Protein AF-A0A7C3APR7-F1 (afdb_monomer)

Secondary structure (DSSP, 8-state):
-----SPEEPHHHHHHHHHT-TTHHHHHHHHHTTEEEEHHHHHHHHHHHHHTT--HHHHHHHHHHTTTBTTTEEEE---SGGG-

Mean predicted aligned error: 3.68 Å

Sequence (84 aa):
MDEIEGLVLDASALLAYLQGEPGSDVVQAALAAGAVINIVNYAEVLSRLGDAGEEPAAVHQHLQEQGLIGGLLEIVPLTEDDAV

Solvent-accessible surface area (backbone atoms only — not comparable to full-atom values): 4741 Å² total; per-residue (Å²): 127,84,78,80,84,42,59,76,48,50,32,68,52,53,47,25,39,78,70,68,37,91,64,22,69,61,46,50,55,37,33,76,66,44,13,30,29,39,47,67,33,50,51,48,38,38,49,57,45,31,76,75,71,47,56,48,68,62,51,52,51,50,39,37,75,72,38,41,47,83,58,33,30,42,78,39,81,84,58,77,72,81,75,112

Nearest PDB structures (foldseek):
  4xgq-assembly2_G  TM=6.659E-01  e=7.168E-03  Mycobacterium tuberculosis H37Rv
  1w8i-assembly1_A-2  TM=6.337E-01  e=1.303E-01  Archaeoglobus fulgidus DSM 4304
  8wmm-assembly1_G  TM=6.805E-01  e=6.572E-01  Chryseobacterium
  9h6a-assembly1_A  TM=6.236E-01  e=3.547E+00  Escherichia coli KLY
  7qhy-assembly1_A  TM=4.782E-01  e=6.084E+00  Kluyveromyces lactis

Organism: NCBI:txid1969470

Structure (mmCIF, N/CA/C/O backbone):
data_AF-A0A7C3APR7-F1
#
_entry.id   AF-A0A7C3APR7-F1
#
loop_
_atom_site.group_PDB
_atom_site.id
_atom_site.type_symbol
_atom_site.label_atom_id
_atom_site.label_alt_id
_atom_site.label_comp_id
_atom_site.label_asym_id
_atom_site.label_entity_id
_atom_site.label_seq_id
_atom_site.pdbx_PDB_ins_code
_atom_site.Cartn_x
_atom_site.Cartn_y
_atom_site.Cartn_z
_atom_site.occupancy
_atom_site.B_iso_or_equiv
_atom_site.auth_seq_id
_atom_site.auth_comp_id
_atom_site.auth_asym_id
_atom_site.auth_atom_id
_atom_site.pdbx_PDB_model_num
ATOM 1 N N . MET A 1 1 ? 18.427 -13.473 -9.124 1.00 45.19 1 MET A N 1
ATOM 2 C CA . MET A 1 1 ? 17.460 -12.549 -8.520 1.00 45.19 1 MET A CA 1
ATOM 3 C C . MET A 1 1 ? 16.293 -12.614 -9.464 1.00 45.19 1 MET A C 1
ATOM 5 O O . MET A 1 1 ? 16.508 -12.296 -10.626 1.00 45.19 1 MET A O 1
ATOM 9 N N . ASP A 1 2 ? 15.194 -13.242 -9.052 1.00 51.28 2 ASP A N 1
ATOM 10 C CA . ASP A 1 2 ? 14.021 -13.316 -9.922 1.00 51.28 2 ASP A CA 1
ATOM 11 C C . ASP A 1 2 ? 13.587 -11.878 -10.216 1.00 51.28 2 ASP A C 1
ATOM 13 O O . ASP A 1 2 ? 13.485 -11.062 -9.298 1.00 51.28 2 ASP A O 1
ATOM 17 N N . GLU A 1 3 ? 13.469 -11.541 -11.498 1.00 57.22 3 GLU A N 1
ATOM 18 C CA . GLU A 1 3 ? 12.921 -10.255 -11.910 1.00 57.22 3 GLU A CA 1
ATOM 19 C C . GLU A 1 3 ? 11.483 -10.192 -11.398 1.00 57.22 3 GLU A C 1
ATOM 21 O O . GLU A 1 3 ? 10.687 -11.105 -11.622 1.00 57.22 3 GLU A O 1
ATOM 26 N N . ILE A 1 4 ? 11.161 -9.131 -10.662 1.00 57.47 4 ILE A N 1
ATOM 27 C CA . ILE A 1 4 ? 9.803 -8.898 -10.195 1.00 57.47 4 ILE A CA 1
ATOM 28 C C . ILE A 1 4 ? 8.978 -8.438 -11.403 1.00 57.47 4 ILE A C 1
ATOM 30 O O . ILE A 1 4 ? 8.958 -7.261 -11.759 1.00 57.47 4 ILE A O 1
ATOM 34 N N . GLU A 1 5 ? 8.327 -9.384 -12.076 1.00 60.78 5 GLU A N 1
ATOM 35 C CA . GLU A 1 5 ? 7.398 -9.120 -13.178 1.00 60.78 5 GLU A CA 1
ATOM 36 C C . GLU A 1 5 ? 6.040 -8.659 -12.618 1.00 60.78 5 GLU A C 1
ATOM 38 O O . GLU A 1 5 ? 5.066 -9.406 -12.595 1.00 60.78 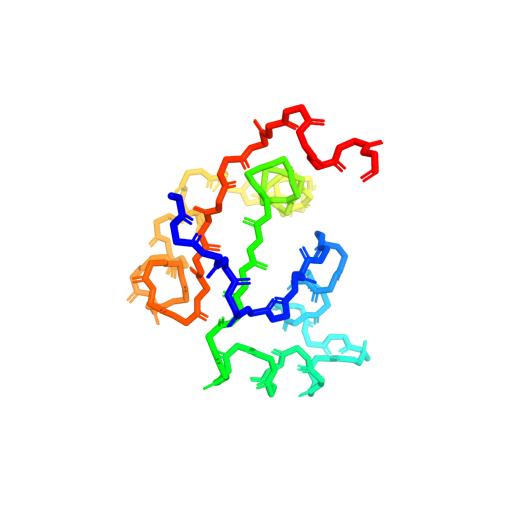5 GLU A O 1
ATOM 43 N N . GLY A 1 6 ? 5.962 -7.418 -12.134 1.00 70.62 6 GLY A N 1
ATOM 44 C CA . GLY A 1 6 ? 4.726 -6.849 -11.593 1.00 70.62 6 GLY A CA 1
ATOM 45 C C . GLY A 1 6 ? 4.671 -5.330 -11.726 1.00 70.62 6 GLY A C 1
ATOM 46 O O . GLY A 1 6 ? 5.695 -4.649 -11.706 1.00 70.62 6 GLY A O 1
ATOM 47 N N . LEU A 1 7 ? 3.464 -4.771 -11.866 1.00 91.81 7 LEU A N 1
ATOM 48 C CA . LEU A 1 7 ? 3.275 -3.321 -11.771 1.00 91.81 7 LEU A CA 1
ATOM 49 C C . LEU A 1 7 ? 3.667 -2.863 -10.360 1.00 91.81 7 LEU A C 1
ATOM 51 O O . LEU A 1 7 ? 3.140 -3.378 -9.373 1.00 91.81 7 LEU A O 1
ATOM 55 N N . VAL A 1 8 ? 4.57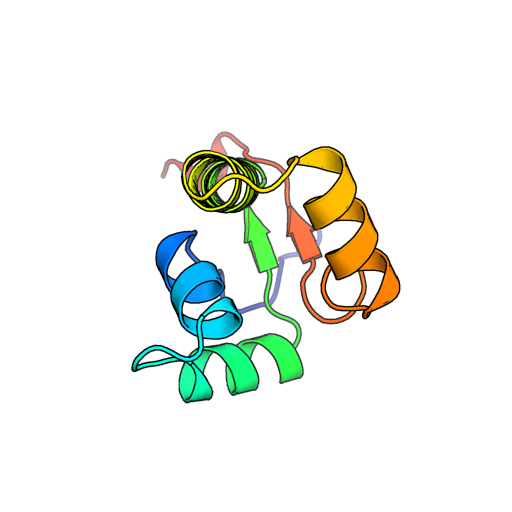7 -1.893 -10.269 1.00 94.06 8 VAL A N 1
ATOM 56 C CA . VAL A 1 8 ? 5.023 -1.336 -8.988 1.00 94.06 8 VAL A CA 1
ATOM 57 C C . VAL A 1 8 ? 4.043 -0.258 -8.536 1.00 94.06 8 VAL A C 1
ATOM 59 O O . VAL A 1 8 ? 3.790 0.708 -9.260 1.00 94.06 8 VAL A O 1
ATOM 62 N N . LEU A 1 9 ? 3.490 -0.415 -7.336 1.00 97.12 9 LEU A N 1
ATOM 63 C CA . LEU A 1 9 ? 2.610 0.567 -6.719 1.00 97.12 9 LEU A CA 1
ATOM 64 C C . LEU A 1 9 ? 3.407 1.601 -5.924 1.00 97.12 9 LEU A C 1
ATOM 66 O O . LEU A 1 9 ? 4.302 1.283 -5.137 1.00 97.12 9 LEU A O 1
ATOM 70 N N . ASP A 1 10 ? 3.014 2.856 -6.098 1.00 97.19 10 ASP A N 1
ATOM 71 C CA . ASP A 1 10 ? 3.383 3.936 -5.194 1.00 97.19 10 ASP A CA 1
ATOM 72 C C . ASP A 1 10 ? 2.468 3.959 -3.955 1.00 97.19 10 ASP A C 1
ATOM 74 O O . ASP A 1 10 ? 1.351 3.427 -3.981 1.00 97.19 10 ASP A O 1
ATOM 78 N N . ALA A 1 11 ? 2.912 4.612 -2.877 1.00 98.12 11 ALA A N 1
ATOM 79 C CA . ALA A 1 11 ? 2.116 4.772 -1.662 1.00 98.12 11 ALA A CA 1
ATOM 80 C C . ALA A 1 11 ? 0.766 5.447 -1.954 1.00 98.12 11 ALA A C 1
ATOM 82 O O . ALA A 1 11 ? -0.283 4.996 -1.489 1.00 98.12 11 ALA A O 1
ATOM 83 N N . SER A 1 12 ? 0.781 6.499 -2.778 1.00 97.56 12 SER A N 1
ATOM 84 C CA . SER A 1 12 ? -0.426 7.243 -3.145 1.00 97.56 12 SER A CA 1
ATOM 85 C C . SER A 1 12 ? -1.446 6.385 -3.902 1.00 97.56 12 SER A C 1
ATOM 87 O O . SER A 1 12 ? -2.645 6.490 -3.648 1.00 97.56 12 SER A O 1
ATOM 89 N N . ALA A 1 13 ? -0.986 5.483 -4.772 1.00 97.88 13 ALA A N 1
ATOM 90 C CA . ALA A 1 13 ? -1.852 4.578 -5.520 1.00 97.88 13 ALA A CA 1
ATOM 91 C C . ALA A 1 13 ? -2.555 3.576 -4.591 1.00 97.88 13 ALA A C 1
ATOM 93 O O . ALA A 1 13 ? -3.773 3.403 -4.666 1.00 97.88 13 ALA A O 1
ATOM 94 N N . LEU A 1 14 ? -1.814 2.950 -3.670 1.00 97.88 14 LEU A N 1
ATOM 95 C CA . LEU A 1 14 ? -2.411 2.028 -2.703 1.00 97.88 14 LEU A CA 1
ATOM 96 C C . LEU A 1 14 ? -3.400 2.746 -1.768 1.00 97.88 14 LEU A C 1
ATOM 98 O O . LEU A 1 14 ? -4.469 2.214 -1.480 1.00 97.88 14 LEU A O 1
ATOM 102 N N . LEU A 1 15 ? -3.095 3.973 -1.342 1.00 97.62 15 LEU A N 1
ATOM 103 C CA . LEU A 1 15 ? -4.007 4.786 -0.530 1.00 97.62 15 LEU A CA 1
ATOM 104 C C . LEU A 1 15 ? -5.290 5.154 -1.268 1.00 97.62 15 LEU A C 1
ATOM 106 O O . LEU A 1 15 ? -6.362 5.083 -0.667 1.00 97.62 15 LEU A O 1
ATOM 110 N N . ALA A 1 16 ? -5.196 5.511 -2.549 1.00 97.38 16 ALA A N 1
ATOM 111 C CA . ALA A 1 16 ? -6.367 5.784 -3.371 1.00 97.38 16 ALA A CA 1
ATOM 112 C C . ALA A 1 16 ? -7.259 4.539 -3.484 1.00 97.38 16 ALA A C 1
ATOM 114 O O . ALA A 1 16 ? -8.483 4.633 -3.382 1.00 97.38 16 ALA A O 1
ATOM 115 N N . TYR A 1 17 ? -6.653 3.355 -3.618 1.00 98.00 17 TYR A N 1
ATOM 116 C CA . TYR A 1 17 ? -7.386 2.093 -3.607 1.00 98.00 17 TYR A CA 1
ATOM 117 C C . TYR A 1 17 ? -8.119 1.851 -2.282 1.00 98.00 17 TYR A C 1
ATOM 119 O O . TYR A 1 17 ? -9.334 1.652 -2.289 1.00 98.00 17 TYR A O 1
ATOM 127 N N . LEU A 1 18 ? -7.402 1.927 -1.155 1.00 96.62 18 LEU A N 1
ATOM 128 C CA . LEU A 1 18 ? -7.943 1.665 0.185 1.00 96.62 18 LEU A CA 1
ATOM 129 C C . LEU A 1 18 ? -9.061 2.640 0.582 1.00 96.62 18 LEU A C 1
ATOM 131 O O . LEU A 1 18 ? -9.997 2.252 1.278 1.00 96.62 18 LEU A O 1
ATOM 135 N N . GLN A 1 19 ? -8.984 3.888 0.121 1.00 95.44 19 GLN A N 1
ATOM 136 C CA . GLN A 1 19 ? -9.957 4.938 0.438 1.00 95.44 19 GLN A CA 1
ATOM 137 C C . GLN A 1 19 ? -11.070 5.081 -0.614 1.00 95.44 19 GLN A C 1
ATOM 139 O O . GLN A 1 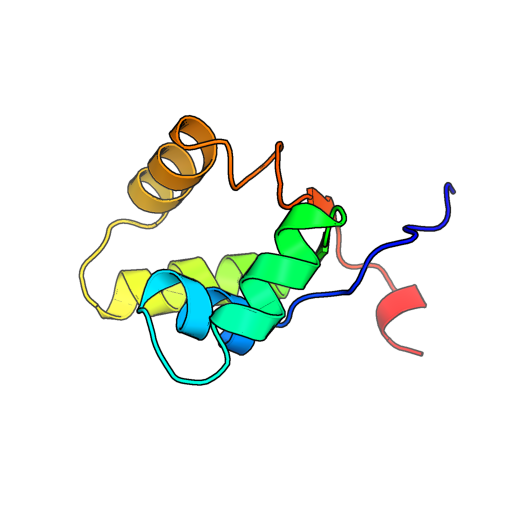19 ? -11.983 5.886 -0.436 1.00 95.44 19 GLN A O 1
ATOM 144 N N . GLY A 1 20 ? -11.031 4.302 -1.702 1.00 96.00 20 GLY A N 1
ATOM 145 C CA . GLY A 1 20 ? -12.028 4.378 -2.774 1.00 96.00 20 GLY A CA 1
ATOM 146 C C . GLY A 1 20 ? -11.976 5.683 -3.579 1.00 96.00 20 GLY A C 1
ATOM 147 O O . GLY A 1 20 ? -13.007 6.166 -4.049 1.00 96.00 20 GLY A O 1
ATOM 148 N N . GLU A 1 21 ? -10.791 6.269 -3.726 1.00 96.94 21 GLU A N 1
ATOM 149 C CA . GLU A 1 21 ? -10.551 7.494 -4.490 1.00 96.94 21 GLU A CA 1
ATOM 150 C C . GLU A 1 21 ? -10.424 7.219 -6.008 1.00 96.94 21 GLU A C 1
ATOM 152 O O . GLU A 1 21 ? -10.290 6.064 -6.437 1.00 96.94 21 GLU A O 1
ATOM 157 N N . PRO A 1 22 ? -10.463 8.260 -6.867 1.00 96.81 22 PRO A N 1
ATOM 158 C CA . PRO A 1 22 ? -10.234 8.099 -8.302 1.00 96.81 22 PRO A CA 1
ATOM 159 C C . PRO A 1 22 ? -8.920 7.367 -8.620 1.00 96.81 22 PRO A C 1
ATOM 161 O O . PRO A 1 22 ? -7.873 7.696 -8.072 1.00 96.81 22 PRO A O 1
ATOM 164 N N . GLY A 1 23 ? -8.973 6.398 -9.541 1.00 92.81 23 GLY A N 1
ATOM 165 C CA . GLY A 1 23 ? -7.837 5.540 -9.907 1.00 92.81 23 GLY A CA 1
ATOM 166 C C . GLY A 1 23 ? -7.804 4.188 -9.183 1.00 92.81 23 GLY A C 1
ATOM 167 O O . GLY A 1 23 ? -6.998 3.330 -9.539 1.00 92.81 23 GLY A O 1
ATOM 168 N N . SER A 1 24 ? -8.700 3.961 -8.216 1.00 95.12 24 SER A N 1
ATOM 169 C CA . SER A 1 24 ? -8.835 2.687 -7.494 1.00 95.12 24 SER A CA 1
ATOM 170 C C . SER A 1 24 ? -9.101 1.485 -8.422 1.00 95.12 24 SER A C 1
ATOM 172 O O . SER A 1 24 ? -8.593 0.391 -8.186 1.00 95.12 24 SER A O 1
ATOM 174 N N . ASP A 1 25 ? -9.802 1.689 -9.540 1.00 96.25 25 ASP A N 1
ATOM 175 C CA . ASP A 1 25 ? -10.058 0.677 -10.574 1.00 96.25 25 ASP A CA 1
ATOM 176 C C . ASP A 1 25 ? -8.777 0.193 -11.273 1.00 96.25 25 ASP A C 1
ATOM 178 O O . ASP A 1 25 ? -8.597 -1.005 -11.505 1.00 96.25 25 ASP A O 1
ATOM 182 N N . VAL A 1 26 ? -7.849 1.109 -11.552 1.00 95.44 26 VAL A N 1
ATOM 183 C CA . VAL A 1 26 ? -6.543 0.782 -12.143 1.00 95.44 26 VAL A CA 1
ATOM 184 C C . VAL A 1 26 ? -5.697 -0.017 -11.155 1.00 95.44 26 VAL A C 1
ATOM 186 O O . VAL A 1 26 ? -5.088 -1.022 -11.526 1.00 95.44 26 VAL A O 1
ATOM 189 N N . VAL A 1 27 ? -5.692 0.390 -9.884 1.00 97.25 27 VAL A N 1
ATOM 190 C CA . VAL A 1 27 ? -4.948 -0.309 -8.827 1.00 97.25 27 VAL A CA 1
ATOM 191 C C . VAL A 1 27 ? -5.535 -1.695 -8.577 1.00 97.25 27 VAL A C 1
ATOM 193 O O . VAL A 1 27 ? -4.785 -2.657 -8.443 1.00 97.25 27 VAL A O 1
ATOM 196 N N . GLN A 1 28 ? -6.861 -1.839 -8.604 1.00 97.06 28 GLN A N 1
ATOM 197 C CA . GLN A 1 28 ? -7.523 -3.137 -8.495 1.00 97.06 28 GLN A CA 1
ATOM 198 C C . GLN A 1 28 ? -7.088 -4.098 -9.610 1.00 97.06 28 GLN A C 1
ATOM 200 O O . GLN A 1 28 ? -6.801 -5.264 -9.339 1.00 97.06 28 GLN A O 1
ATOM 205 N N . ALA A 1 29 ? -7.009 -3.617 -10.854 1.00 95.94 29 ALA A N 1
ATOM 206 C CA . ALA A 1 29 ? -6.525 -4.421 -11.973 1.00 95.94 29 ALA A CA 1
ATOM 207 C C . ALA A 1 29 ? -5.049 -4.822 -11.802 1.00 95.94 29 ALA A C 1
ATOM 209 O O . ALA A 1 29 ? -4.695 -5.965 -12.088 1.00 95.94 29 ALA A O 1
ATOM 210 N N . ALA A 1 30 ? -4.204 -3.918 -11.293 1.00 96.12 30 ALA A N 1
ATOM 211 C CA . ALA A 1 30 ? -2.803 -4.213 -10.996 1.00 96.12 30 ALA A CA 1
ATOM 212 C C . ALA A 1 30 ? -2.661 -5.276 -9.892 1.00 96.12 30 ALA A C 1
ATOM 214 O O . ALA A 1 30 ? -1.914 -6.236 -10.060 1.00 96.12 30 ALA A O 1
ATOM 215 N N . LEU A 1 31 ? -3.426 -5.160 -8.803 1.00 96.38 31 LEU A N 1
ATOM 216 C CA . LEU A 1 31 ? -3.457 -6.141 -7.712 1.00 96.38 31 LEU A CA 1
ATOM 217 C C . LEU A 1 31 ? -3.893 -7.529 -8.201 1.00 96.38 31 LEU A C 1
ATOM 219 O O . LEU A 1 31 ? -3.295 -8.534 -7.830 1.00 96.38 31 LEU A O 1
ATOM 223 N N . ALA A 1 32 ? -4.894 -7.601 -9.085 1.00 95.12 32 ALA A N 1
ATOM 224 C CA . ALA A 1 32 ? -5.331 -8.866 -9.680 1.00 95.12 32 ALA A CA 1
ATOM 225 C C . ALA A 1 32 ? -4.259 -9.526 -10.570 1.00 95.12 32 ALA A C 1
ATOM 227 O O . ALA A 1 32 ? -4.312 -10.736 -10.791 1.00 95.12 32 ALA A O 1
ATOM 228 N N . ALA A 1 33 ? -3.301 -8.745 -11.074 1.00 93.06 33 ALA A N 1
ATOM 229 C CA . ALA A 1 33 ? -2.178 -9.218 -11.876 1.00 93.06 33 ALA A CA 1
ATOM 230 C C . ALA A 1 33 ? -0.921 -9.555 -11.048 1.00 93.06 33 ALA A C 1
ATOM 232 O O . ALA A 1 33 ? 0.065 -9.984 -11.638 1.00 93.06 33 ALA A O 1
ATOM 233 N N . GLY A 1 34 ? -0.947 -9.393 -9.717 1.00 90.81 34 GLY A N 1
ATOM 234 C CA . GLY A 1 34 ? 0.212 -9.629 -8.846 1.00 90.81 34 GLY A CA 1
ATOM 235 C C . GLY A 1 34 ? 1.154 -8.426 -8.773 1.00 90.81 34 GLY A C 1
ATOM 236 O O . GLY A 1 34 ? 2.333 -8.526 -9.098 1.00 90.81 34 GLY A O 1
ATOM 237 N N . ALA A 1 35 ? 0.623 -7.265 -8.388 1.00 96.12 35 ALA A N 1
ATOM 238 C CA . ALA A 1 35 ? 1.421 -6.058 -8.202 1.00 96.12 35 ALA A CA 1
ATOM 239 C C . ALA A 1 35 ? 2.404 -6.181 -7.027 1.00 96.12 35 ALA A C 1
ATOM 241 O O . ALA A 1 35 ? 2.234 -6.996 -6.116 1.00 96.12 35 ALA A O 1
ATOM 242 N N . VAL A 1 36 ? 3.400 -5.296 -7.017 1.00 96.31 36 VAL A N 1
ATOM 243 C CA . VAL A 1 36 ? 4.390 -5.194 -5.939 1.00 96.31 36 VAL A CA 1
ATOM 244 C C . VAL A 1 36 ? 4.452 -3.780 -5.380 1.00 96.31 36 VAL A C 1
ATOM 246 O O . VAL A 1 36 ? 4.100 -2.816 -6.055 1.00 96.31 36 VAL A O 1
ATOM 249 N N . ILE A 1 37 ? 4.917 -3.633 -4.144 1.00 97.12 37 ILE A N 1
ATOM 250 C CA . ILE A 1 37 ? 5.176 -2.336 -3.516 1.00 97.12 37 ILE A CA 1
ATOM 251 C C . ILE A 1 37 ? 6.505 -2.372 -2.770 1.00 97.12 37 ILE A C 1
ATOM 253 O O . ILE A 1 37 ? 6.813 -3.325 -2.057 1.00 97.12 37 ILE A O 1
ATOM 257 N N . ASN A 1 38 ? 7.297 -1.312 -2.905 1.00 96.19 38 ASN A N 1
ATOM 258 C CA . ASN A 1 38 ? 8.513 -1.168 -2.117 1.00 96.19 38 ASN A CA 1
ATOM 259 C C . ASN A 1 38 ? 8.177 -0.964 -0.627 1.00 96.19 38 ASN A C 1
ATOM 261 O O . ASN A 1 38 ? 7.233 -0.245 -0.291 1.00 96.19 38 ASN A O 1
ATOM 265 N N . ILE A 1 39 ? 8.977 -1.540 0.274 1.00 97.25 39 ILE A N 1
ATOM 266 C CA . ILE A 1 39 ? 8.811 -1.415 1.730 1.00 97.25 39 ILE A CA 1
ATOM 267 C C . ILE A 1 39 ? 8.707 0.040 2.215 1.00 97.25 39 ILE A C 1
ATOM 269 O O . ILE A 1 39 ? 7.955 0.313 3.149 1.00 97.25 39 ILE A O 1
ATOM 273 N N . VAL A 1 40 ? 9.405 0.984 1.576 1.00 97.31 40 VAL A N 1
ATOM 274 C CA . VAL A 1 40 ? 9.343 2.409 1.936 1.00 97.31 40 VAL A CA 1
ATOM 275 C C . VAL A 1 40 ? 7.980 3.002 1.590 1.00 97.31 40 VAL A C 1
ATOM 277 O O . VAL A 1 40 ? 7.363 3.641 2.442 1.00 97.31 40 VAL A O 1
ATOM 280 N N . ASN A 1 41 ? 7.465 2.718 0.392 1.00 97.94 41 ASN A N 1
ATOM 281 C CA . ASN A 1 41 ? 6.129 3.154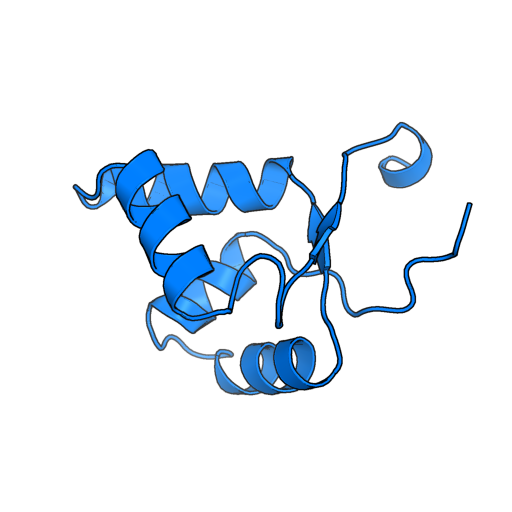 -0.015 1.00 97.94 41 ASN A CA 1
ATOM 282 C C . ASN A 1 41 ? 5.055 2.519 0.873 1.00 97.94 41 ASN A C 1
ATOM 284 O O . ASN A 1 41 ? 4.120 3.192 1.299 1.00 97.94 41 ASN A O 1
ATOM 288 N N . TYR A 1 42 ? 5.206 1.242 1.227 1.00 98.44 42 TYR A N 1
ATOM 289 C CA . TYR A 1 42 ? 4.287 0.589 2.154 1.00 98.44 42 TYR A CA 1
ATOM 290 C C . TYR A 1 42 ? 4.308 1.224 3.557 1.00 98.44 42 TYR A C 1
ATOM 292 O O . TYR A 1 42 ? 3.254 1.455 4.152 1.00 98.44 42 TYR A O 1
ATOM 300 N N . ALA A 1 43 ? 5.488 1.573 4.078 1.00 98.19 43 ALA A N 1
ATOM 301 C CA . ALA A 1 43 ? 5.611 2.283 5.351 1.00 98.19 43 ALA A CA 1
ATOM 302 C C . ALA A 1 43 ? 4.965 3.679 5.310 1.00 98.19 43 ALA A C 1
ATOM 304 O O . ALA A 1 43 ? 4.357 4.104 6.296 1.00 98.19 43 ALA A O 1
ATOM 305 N N . GLU A 1 44 ? 5.045 4.382 4.176 1.00 98.31 44 GLU A N 1
ATOM 306 C CA . GLU A 1 44 ? 4.339 5.649 3.971 1.00 98.31 44 GLU A CA 1
ATOM 307 C C . GLU A 1 44 ? 2.814 5.463 4.018 1.00 98.31 44 GLU A C 1
ATOM 309 O O . GLU A 1 44 ? 2.130 6.257 4.664 1.00 98.31 44 GLU A O 1
ATOM 314 N N . VAL A 1 45 ? 2.277 4.394 3.416 1.00 98.31 45 VAL A N 1
ATOM 315 C CA . VAL A 1 45 ? 0.843 4.059 3.507 1.00 98.31 45 VAL A CA 1
ATOM 316 C C . VAL A 1 45 ? 0.411 3.883 4.958 1.00 98.31 45 VAL A C 1
ATOM 318 O O . VAL A 1 45 ? -0.536 4.536 5.396 1.00 98.31 45 VAL A O 1
ATOM 321 N N . LEU A 1 46 ? 1.128 3.055 5.722 1.00 98.25 46 LEU A N 1
ATOM 322 C CA . LEU A 1 46 ? 0.821 2.835 7.138 1.00 98.25 46 LEU A CA 1
ATOM 323 C C . LEU A 1 46 ? 0.927 4.124 7.961 1.00 98.25 46 LEU A C 1
ATOM 325 O O . LEU A 1 46 ? 0.097 4.362 8.833 1.00 98.25 46 LEU A O 1
ATOM 329 N N . SER A 1 47 ? 1.915 4.972 7.668 1.00 97.62 47 SER A N 1
ATOM 330 C CA . SER A 1 47 ? 2.090 6.253 8.360 1.00 97.62 47 SER A CA 1
ATOM 331 C C . SER A 1 47 ? 0.925 7.208 8.084 1.00 97.62 47 SER A C 1
ATOM 333 O O . SER A 1 47 ? 0.404 7.814 9.012 1.00 97.62 47 SER A O 1
ATOM 335 N N . ARG A 1 48 ? 0.455 7.291 6.832 1.00 97.12 48 ARG A N 1
ATOM 336 C CA . ARG A 1 48 ? -0.669 8.161 6.443 1.00 97.12 48 ARG A CA 1
ATOM 337 C C . ARG A 1 48 ? -2.011 7.694 7.006 1.00 97.12 48 ARG A C 1
ATOM 339 O O . ARG A 1 48 ? -2.816 8.528 7.408 1.00 97.12 48 ARG A O 1
ATOM 346 N N . LEU A 1 49 ? -2.247 6.384 7.075 1.00 95.31 49 LEU A N 1
ATOM 347 C CA . LEU A 1 49 ? -3.409 5.833 7.789 1.00 95.31 49 LEU A CA 1
ATOM 348 C C . LEU A 1 49 ? -3.286 6.072 9.305 1.00 95.31 49 LEU A C 1
ATOM 350 O O . LEU A 1 49 ? -4.270 6.379 9.977 1.00 95.31 49 LEU A O 1
ATOM 354 N N . GLY A 1 50 ? -2.057 6.040 9.830 1.00 93.62 50 GLY A N 1
ATOM 355 C CA . GLY A 1 50 ? -1.743 6.435 11.201 1.00 93.62 50 GLY A CA 1
ATOM 356 C C . GLY A 1 50 ? -2.096 7.887 11.524 1.00 93.62 50 GLY A C 1
ATOM 357 O O . GLY A 1 50 ? -2.711 8.160 12.555 1.00 93.62 50 GLY A O 1
ATOM 358 N N . ASP A 1 51 ? -1.795 8.816 10.616 1.00 93.31 51 ASP A N 1
ATOM 359 C CA . ASP A 1 51 ? -2.181 10.228 10.741 1.00 93.31 51 ASP A CA 1
ATOM 360 C C . ASP A 1 51 ? -3.713 10.416 10.779 1.00 93.31 51 ASP A C 1
ATOM 362 O O . ASP A 1 51 ? -4.208 11.375 11.377 1.00 93.31 51 ASP A O 1
ATOM 366 N N . ALA A 1 52 ? -4.475 9.483 10.193 1.00 89.44 52 ALA A N 1
ATOM 367 C CA . ALA A 1 52 ? -5.938 9.438 10.260 1.00 89.44 52 ALA A CA 1
ATOM 368 C C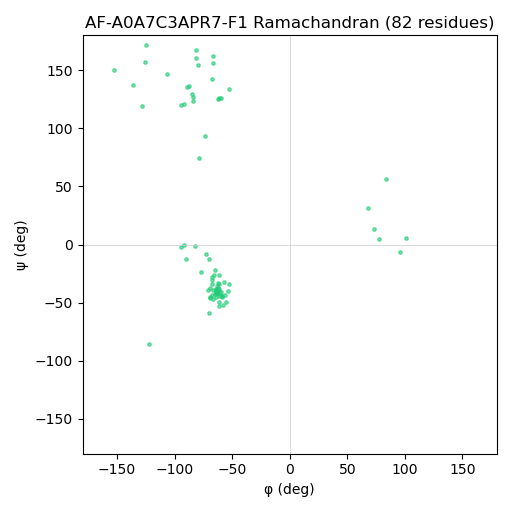 . ALA A 1 52 ? -6.483 8.788 11.553 1.00 89.44 52 ALA A C 1
ATOM 370 O O . ALA A 1 52 ? -7.698 8.757 11.764 1.00 89.44 52 ALA A O 1
ATOM 371 N N . GLY A 1 53 ? -5.600 8.328 12.447 1.00 93.00 53 GLY A N 1
ATOM 372 C CA . GLY A 1 53 ? -5.931 7.774 13.761 1.00 93.00 53 GLY A CA 1
ATOM 373 C C . GLY A 1 53 ? -5.918 6.247 13.842 1.00 93.00 53 GLY A C 1
ATOM 374 O O . GLY A 1 53 ? -6.284 5.703 14.886 1.00 93.00 53 GLY A O 1
ATOM 375 N N . GLU A 1 54 ? -5.513 5.550 12.781 1.00 94.25 54 GLU A N 1
ATOM 376 C CA . GLU A 1 54 ? -5.356 4.096 12.804 1.00 94.25 54 GLU A CA 1
ATOM 377 C C . GLU A 1 54 ? -4.027 3.683 13.462 1.00 94.25 54 GLU A C 1
ATOM 379 O O . GLU A 1 54 ? -3.061 4.439 13.493 1.00 94.25 54 GLU A O 1
ATOM 384 N N . GLU A 1 55 ? -3.948 2.478 14.027 1.00 97.12 55 GLU A N 1
ATOM 385 C CA . GLU A 1 55 ? -2.686 1.968 14.575 1.00 97.12 55 GLU A CA 1
ATOM 386 C C . GLU A 1 55 ? -1.948 1.166 13.484 1.00 97.12 55 GLU A C 1
ATOM 388 O O . GLU A 1 55 ? -2.517 0.196 12.976 1.00 97.12 55 GLU A O 1
ATOM 393 N N . PRO A 1 56 ? -0.711 1.537 13.090 1.00 96.06 56 PRO A N 1
ATOM 394 C CA . PRO A 1 56 ? -0.015 0.928 11.954 1.00 96.06 56 PRO A CA 1
ATOM 395 C C . PRO A 1 56 ? 0.108 -0.599 11.991 1.00 96.06 56 PRO A C 1
ATOM 397 O O . PRO A 1 56 ? -0.042 -1.244 10.951 1.00 96.06 56 PRO A O 1
ATOM 400 N N . ALA A 1 57 ? 0.375 -1.200 13.156 1.00 96.38 57 ALA A N 1
ATOM 401 C CA . ALA A 1 57 ? 0.504 -2.652 13.257 1.00 96.38 57 ALA A CA 1
ATOM 402 C C . ALA A 1 57 ? -0.852 -3.356 13.090 1.00 96.38 57 ALA A C 1
ATOM 404 O O . ALA A 1 57 ? -0.930 -4.370 12.394 1.00 96.38 57 ALA A O 1
ATOM 405 N N . ALA A 1 58 ? -1.924 -2.796 13.649 1.00 97.56 58 ALA A N 1
ATOM 406 C CA . ALA A 1 58 ? -3.287 -3.274 13.456 1.00 97.56 58 ALA A CA 1
ATOM 407 C C . ALA A 1 58 ? -3.725 -3.171 11.988 1.00 97.56 58 ALA A C 1
ATOM 409 O O . ALA A 1 58 ? -4.310 -4.119 11.464 1.00 97.56 58 ALA A O 1
ATOM 410 N N . VAL A 1 59 ? -3.393 -2.071 11.301 1.00 97.25 59 VAL A N 1
ATOM 411 C CA . VAL A 1 59 ? -3.641 -1.920 9.857 1.00 97.25 59 VAL A CA 1
ATOM 412 C C . VAL A 1 59 ? -2.883 -2.983 9.070 1.00 97.25 59 VAL A C 1
ATOM 414 O O . VAL A 1 59 ? -3.480 -3.674 8.248 1.00 97.25 59 VAL A O 1
ATOM 417 N N . HIS A 1 60 ? -1.584 -3.162 9.333 1.00 97.88 60 HIS A N 1
ATOM 418 C CA . HIS A 1 60 ? -0.786 -4.192 8.666 1.00 97.88 60 HIS A CA 1
ATOM 419 C C . HIS A 1 60 ? -1.407 -5.582 8.832 1.00 97.88 60 HIS A C 1
ATOM 421 O O . HIS A 1 60 ? -1.635 -6.274 7.838 1.00 97.88 60 HIS A O 1
ATOM 427 N N . GLN A 1 61 ? -1.748 -5.954 10.068 1.00 98.25 61 GLN A N 1
ATOM 428 C CA . GLN A 1 61 ? -2.388 -7.229 10.370 1.00 98.25 61 GLN A CA 1
ATOM 429 C C . GLN A 1 61 ? -3.721 -7.376 9.625 1.00 98.25 61 GLN A C 1
ATOM 431 O O . GLN A 1 61 ? -3.973 -8.412 9.013 1.00 98.25 61 GLN A O 1
ATOM 436 N N . HIS A 1 62 ? -4.554 -6.336 9.616 1.00 97.50 62 HIS A N 1
ATOM 437 C CA . HIS A 1 62 ? -5.837 -6.366 8.925 1.00 97.50 62 HIS A CA 1
ATOM 438 C C . HIS A 1 62 ? -5.679 -6.586 7.414 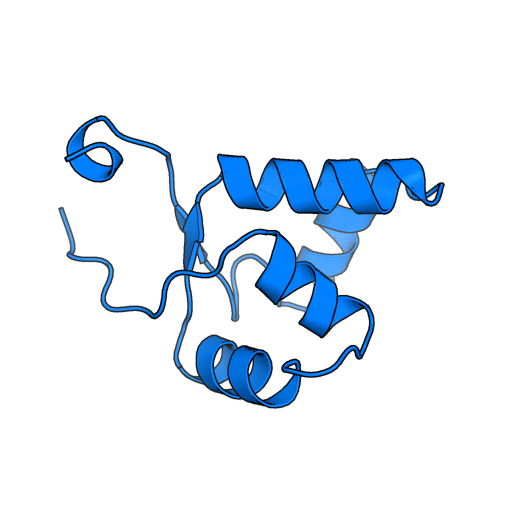1.00 97.50 62 HIS A C 1
ATOM 440 O O . HIS A 1 62 ? -6.376 -7.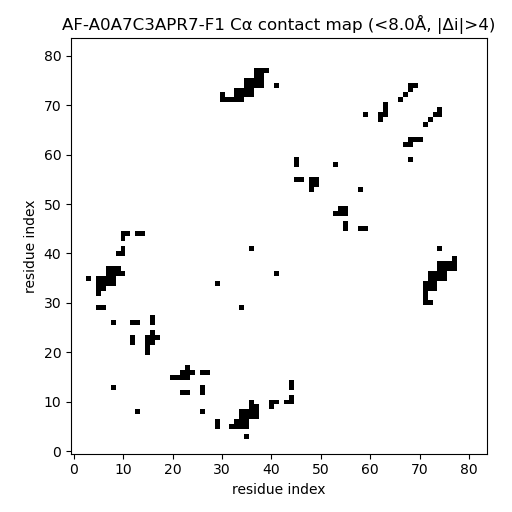413 6.826 1.00 97.50 62 HIS A O 1
ATOM 446 N N . LEU A 1 63 ? -4.727 -5.895 6.779 1.00 97.50 63 LEU A N 1
ATOM 447 C CA . LEU A 1 63 ? -4.455 -6.048 5.348 1.00 97.50 63 LEU A CA 1
ATOM 448 C C . LEU A 1 63 ? -3.871 -7.431 5.007 1.00 97.50 63 LEU A C 1
ATOM 450 O O . LEU A 1 63 ? -4.125 -7.948 3.917 1.00 97.50 63 LEU A O 1
ATOM 454 N N . GLN A 1 64 ? -3.118 -8.051 5.920 1.00 97.94 64 GLN A N 1
ATOM 455 C CA . GLN A 1 64 ? -2.672 -9.442 5.779 1.00 97.94 64 GLN A CA 1
ATOM 456 C C . GLN A 1 64 ? -3.836 -10.431 5.900 1.00 97.94 64 GLN A C 1
ATOM 458 O O . GLN A 1 64 ? -3.962 -11.336 5.079 1.00 97.94 64 GLN A O 1
ATOM 463 N N . GLU A 1 65 ? -4.716 -10.252 6.887 1.00 98.12 65 GLU A N 1
ATOM 464 C CA . GLU A 1 65 ? -5.894 -11.107 7.099 1.00 98.12 65 GLU A CA 1
ATOM 465 C C . GLU A 1 65 ? -6.863 -11.070 5.909 1.00 98.12 65 GLU A C 1
ATOM 467 O O . GLU A 1 65 ? -7.468 -12.086 5.566 1.00 98.12 65 GLU A O 1
ATOM 472 N N . GLN A 1 66 ? -6.976 -9.920 5.240 1.00 96.75 66 GLN A N 1
ATOM 473 C CA . GLN A 1 66 ? -7.739 -9.769 3.998 1.00 96.75 66 GLN A CA 1
ATOM 474 C C . GLN A 1 66 ? -7.069 -10.419 2.774 1.00 96.75 66 GLN A C 1
ATOM 476 O O . GLN A 1 66 ? -7.676 -10.477 1.705 1.00 96.75 66 GLN A O 1
ATOM 481 N N . GLY A 1 67 ? -5.824 -10.887 2.898 1.00 96.88 67 GLY A N 1
ATOM 482 C CA . GLY A 1 67 ? -5.043 -11.436 1.790 1.00 96.88 67 GLY A CA 1
ATOM 483 C C . GLY A 1 67 ? -4.541 -10.381 0.801 1.00 96.88 67 GLY A C 1
ATOM 484 O O . GLY A 1 67 ? -4.096 -10.738 -0.291 1.00 96.88 67 GLY A O 1
ATOM 485 N N . LEU A 1 68 ? -4.601 -9.091 1.153 1.00 97.00 68 LEU A N 1
ATOM 486 C CA . LEU A 1 68 ? -3.997 -8.045 0.334 1.00 97.00 68 LEU A CA 1
ATOM 487 C C . LEU A 1 68 ? -2.474 -8.157 0.422 1.00 97.00 68 LEU A C 1
ATOM 489 O O . LEU A 1 68 ? -1.823 -8.396 -0.588 1.00 97.00 68 LEU A O 1
ATOM 493 N N . ILE A 1 69 ? -1.911 -8.053 1.627 1.00 97.19 69 ILE A N 1
ATOM 494 C CA . ILE A 1 69 ? -0.462 -8.155 1.843 1.00 97.19 69 ILE A CA 1
ATOM 495 C C . ILE A 1 69 ? -0.042 -9.620 1.949 1.00 97.19 69 ILE A C 1
ATOM 497 O O . ILE A 1 69 ? -0.575 -10.365 2.768 1.00 97.19 69 ILE A O 1
ATOM 501 N N . GLY A 1 70 ? 0.937 -10.023 1.135 1.00 90.44 70 GLY A N 1
ATOM 502 C CA . GLY A 1 70 ? 1.395 -11.416 1.048 1.00 90.44 70 GLY A CA 1
ATOM 503 C C . GLY A 1 70 ? 0.460 -12.327 0.243 1.00 90.44 70 GLY A C 1
ATOM 504 O O . GLY A 1 70 ? 0.691 -13.533 0.184 1.00 90.44 70 GLY A O 1
ATOM 505 N N . GLY A 1 71 ? -0.583 -11.754 -0.365 1.00 94.50 71 GLY A N 1
ATOM 506 C CA . GLY A 1 71 ? -1.457 -12.413 -1.331 1.00 94.50 71 GLY A CA 1
ATOM 507 C C . GLY A 1 71 ? -1.461 -11.651 -2.652 1.00 94.50 71 GLY A C 1
ATOM 508 O O . GLY A 1 71 ? -0.698 -11.982 -3.551 1.00 94.50 71 GLY A O 1
ATOM 509 N N . LEU A 1 72 ? -2.315 -10.631 -2.768 1.00 95.69 72 LEU A N 1
ATOM 510 C CA . LEU A 1 72 ? -2.463 -9.834 -3.999 1.00 95.69 72 LEU A CA 1
ATOM 511 C C . LEU A 1 72 ? -1.345 -8.804 -4.223 1.00 95.69 72 LEU A C 1
ATOM 513 O O . LEU A 1 72 ? -1.135 -8.361 -5.350 1.00 95.69 72 LEU A O 1
ATOM 517 N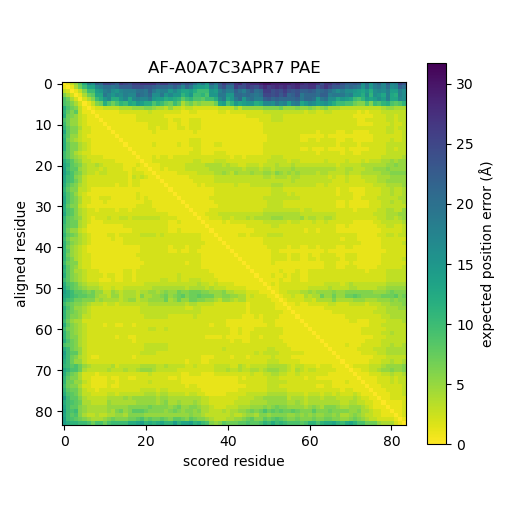 N . LEU A 1 73 ? -0.678 -8.389 -3.148 1.00 97.00 73 LEU A N 1
ATOM 518 C CA . LEU A 1 73 ? 0.382 -7.394 -3.148 1.00 97.00 73 LEU A CA 1
ATOM 519 C C . LEU A 1 73 ? 1.606 -7.944 -2.419 1.00 97.00 73 LEU A C 1
ATOM 521 O O . LEU A 1 73 ? 1.552 -8.252 -1.220 1.00 97.00 73 LEU A O 1
ATOM 525 N N . GLU A 1 74 ? 2.718 -8.035 -3.139 1.00 96.25 74 GLU A N 1
ATOM 526 C CA . GLU A 1 74 ? 4.010 -8.401 -2.567 1.00 96.25 74 GLU A CA 1
ATOM 527 C C . GLU A 1 74 ? 4.762 -7.155 -2.089 1.00 96.25 74 GLU A C 1
ATOM 529 O O . GLU A 1 74 ? 4.817 -6.138 -2.781 1.00 96.25 74 GLU A O 1
ATOM 534 N N . ILE A 1 75 ? 5.351 -7.236 -0.894 1.00 96.69 75 ILE A N 1
ATOM 535 C CA . ILE A 1 75 ? 6.235 -6.191 -0.377 1.00 96.69 75 ILE A CA 1
ATOM 536 C C . ILE A 1 75 ? 7.672 -6.570 -0.720 1.00 96.69 75 ILE A C 1
ATOM 538 O O . ILE A 1 75 ? 8.171 -7.590 -0.243 1.00 96.69 75 ILE A O 1
ATOM 542 N N . VAL A 1 76 ? 8.347 -5.716 -1.483 1.00 95.00 76 VAL A N 1
ATOM 543 C CA . VAL A 1 76 ? 9.740 -5.914 -1.898 1.00 95.00 76 VAL A CA 1
ATOM 544 C C . VAL A 1 76 ? 10.686 -4.974 -1.137 1.00 95.00 76 VAL A C 1
ATOM 546 O O . VAL A 1 76 ? 10.293 -3.860 -0.766 1.00 95.00 76 VAL A O 1
ATOM 549 N N . PRO A 1 77 ? 11.927 -5.400 -0.842 1.00 94.81 77 PRO A N 1
ATOM 550 C CA . PRO A 1 77 ? 12.912 -4.544 -0.185 1.00 94.81 77 PRO A CA 1
ATOM 551 C C . PRO A 1 77 ? 13.334 -3.379 -1.089 1.00 94.81 77 PRO A C 1
ATOM 553 O O . PRO A 1 77 ? 13.277 -3.487 -2.307 1.00 94.81 77 PRO A O 1
ATOM 556 N N . LEU A 1 78 ? 13.811 -2.288 -0.481 1.00 91.50 78 LEU A N 1
ATOM 557 C CA . LEU A 1 78 ? 14.535 -1.240 -1.201 1.00 91.50 78 LEU A CA 1
ATOM 558 C C . LEU A 1 78 ? 16.010 -1.620 -1.321 1.00 91.50 78 LEU A C 1
ATOM 560 O O . LEU A 1 78 ? 16.658 -1.948 -0.323 1.00 91.50 78 LEU A O 1
ATOM 564 N N . THR A 1 79 ? 16.528 -1.541 -2.536 1.00 91.00 79 THR A N 1
ATOM 565 C CA . THR A 1 79 ? 17.906 -1.850 -2.908 1.00 91.00 79 THR A CA 1
ATOM 566 C C . THR A 1 79 ? 18.548 -0.658 -3.621 1.00 91.00 79 THR A C 1
ATOM 568 O O . THR A 1 79 ? 17.889 0.336 -3.918 1.00 91.00 79 THR A O 1
ATOM 571 N N . GLU A 1 80 ? 19.857 -0.722 -3.870 1.00 91.00 80 GLU A N 1
ATOM 572 C CA . GLU A 1 80 ? 20.558 0.322 -4.633 1.00 91.00 80 GLU A CA 1
ATOM 573 C C . GLU A 1 80 ? 20.131 0.353 -6.110 1.00 91.00 80 GLU A C 1
ATOM 575 O O . GLU A 1 80 ? 20.139 1.425 -6.713 1.00 91.00 80 GLU A O 1
ATOM 580 N N . ASP A 1 81 ? 19.707 -0.786 -6.667 1.00 87.75 81 ASP A N 1
ATOM 581 C CA . ASP A 1 81 ? 19.253 -0.894 -8.060 1.00 87.75 81 ASP A CA 1
ATOM 582 C C . ASP A 1 81 ? 17.962 -0.094 -8.306 1.00 87.75 81 ASP A C 1
ATOM 584 O O . ASP A 1 81 ? 17.741 0.390 -9.409 1.00 87.75 81 ASP A O 1
ATOM 588 N N . ASP A 1 82 ? 17.142 0.123 -7.271 1.00 84.44 82 ASP A N 1
ATOM 589 C CA . ASP A 1 82 ? 15.919 0.933 -7.362 1.00 84.44 82 ASP A CA 1
ATOM 590 C C . ASP A 1 82 ? 16.201 2.439 -7.552 1.00 84.44 82 ASP A C 1
ATOM 592 O O . ASP A 1 82 ? 15.286 3.220 -7.820 1.00 84.44 82 ASP A O 1
ATOM 596 N N . ALA A 1 83 ? 17.452 2.878 -7.368 1.00 84.56 83 ALA A N 1
ATOM 597 C CA . ALA A 1 83 ? 17.832 4.287 -7.433 1.00 84.56 83 ALA A CA 1
ATOM 598 C C . ALA A 1 83 ? 18.255 4.772 -8.835 1.00 84.56 83 ALA A C 1
ATOM 600 O O . ALA A 1 83 ? 18.415 5.987 -9.005 1.00 84.56 83 ALA A O 1
ATOM 601 N N . VAL A 1 84 ? 18.486 3.874 -9.806 1.00 78.88 84 VAL A N 1
ATOM 602 C CA . VAL A 1 84 ? 19.148 4.184 -11.096 1.00 78.88 84 VAL A CA 1
ATOM 603 C C . VAL A 1 84 ? 18.426 3.664 -12.332 1.00 78.88 84 VAL A C 1
ATOM 605 O O . VAL 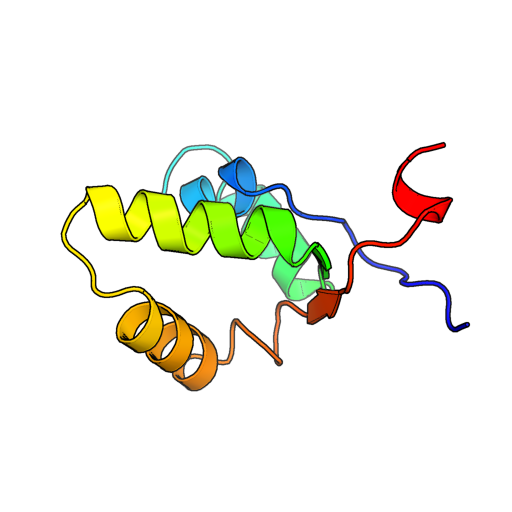A 1 84 ? 17.812 2.582 -12.281 1.00 78.88 84 VAL A O 1
#

Radius of gyration: 12.63 Å; Cα contacts (8 Å, |Δi|>4): 96; chains: 1; bounding box: 33×24×28 Å

Foldseek 3Di:
DPPPPAAEDALVQVLCLVVVHPNVVVVVVRLVVQHEYEPVRLVVNLVVVVVVVDHSVVVVVVCVVVCSDPHSYDYDYDDPVVVD

InterPro domains:
  IPR002716 PIN domain [PF01850] (8-83)
  IPR029060 PIN-like domain superfamily [SSF88723] (7-83)

pLDDT: mean 92.65, std 10.62, range [45.19, 98.44]